Protein AF-A0A9E5FD48-F1 (afdb_monomer)

Foldseek 3Di:
DDFDPDLQSLCCVQVVDGQDPPPPPVSSVVSCVVRVQSVQVVDPVADNDPVRNLVVVLVVLQVCAWDQDPVRFIAGNDDPRHRHTLVVCCVVPVVVLVVLLPDPSNGPVRNVVSVVSSVVVVVVVPD

Structure (mmCIF, N/CA/C/O backbone):
data_AF-A0A9E5FD48-F1
#
_entry.id   AF-A0A9E5FD48-F1
#
loop_
_atom_site.group_PDB
_atom_site.id
_atom_site.type_symbol
_atom_site.label_atom_id
_atom_site.label_alt_id
_atom_site.label_comp_id
_atom_site.label_asym_id
_atom_site.label_entity_id
_atom_site.label_seq_id
_atom_site.pdbx_PDB_ins_code
_atom_site.Cartn_x
_atom_site.Cartn_y
_atom_site.Cartn_z
_atom_site.occupancy
_atom_site.B_iso_or_equiv
_atom_site.auth_seq_id
_atom_site.auth_comp_id
_atom_site.auth_asym_id
_atom_site.auth_atom_id
_atom_site.pdbx_PDB_model_num
ATOM 1 N N . HIS A 1 1 ? -24.743 -15.514 12.477 1.00 51.56 1 HIS A N 1
ATOM 2 C CA . HIS A 1 1 ? -25.182 -14.183 12.010 1.00 51.56 1 HIS A CA 1
ATOM 3 C C . HIS A 1 1 ? -23.953 -13.377 11.624 1.00 51.56 1 HIS A C 1
ATOM 5 O O . HIS A 1 1 ? -23.050 -13.277 12.440 1.00 51.56 1 HIS A O 1
ATOM 11 N N . ILE A 1 2 ? -23.886 -12.857 10.396 1.00 61.00 2 ILE A N 1
ATOM 12 C CA . ILE A 1 2 ? -22.838 -11.906 9.995 1.00 61.00 2 ILE A CA 1
ATOM 13 C C . ILE A 1 2 ? -23.344 -10.519 10.394 1.00 61.00 2 ILE A C 1
ATOM 15 O O . ILE A 1 2 ? -24.418 -10.117 9.946 1.00 61.00 2 ILE A O 1
ATOM 19 N N . ALA A 1 3 ? -22.623 -9.825 11.272 1.00 72.38 3 ALA A N 1
ATOM 20 C CA . ALA A 1 3 ? -22.953 -8.450 11.632 1.00 72.38 3 ALA A CA 1
ATOM 21 C C . ALA A 1 3 ? -22.798 -7.525 10.402 1.00 72.38 3 ALA A C 1
ATOM 23 O O . ALA A 1 3 ? -21.943 -7.780 9.546 1.00 72.38 3 ALA A O 1
ATOM 24 N N . PRO A 1 4 ? -23.621 -6.471 10.265 1.00 82.50 4 PRO A N 1
ATOM 25 C CA . PRO A 1 4 ? -23.534 -5.561 9.128 1.00 82.50 4 PRO A CA 1
ATOM 26 C C . PRO A 1 4 ? -22.183 -4.829 9.097 1.00 82.50 4 PRO A C 1
ATOM 28 O O . PRO A 1 4 ? -21.633 -4.466 10.131 1.00 82.50 4 PRO A O 1
ATOM 31 N N . ARG A 1 5 ? -21.642 -4.593 7.894 1.00 85.12 5 ARG A N 1
ATOM 32 C CA . ARG A 1 5 ? -20.349 -3.911 7.688 1.00 85.12 5 ARG A CA 1
ATOM 33 C C . ARG A 1 5 ? -20.501 -2.389 7.770 1.00 85.12 5 ARG A C 1
ATOM 35 O O . ARG A 1 5 ? -20.336 -1.696 6.770 1.00 85.12 5 ARG A O 1
ATOM 42 N N . ASN A 1 6 ? -20.867 -1.882 8.944 1.00 89.62 6 ASN A N 1
ATOM 43 C CA . ASN A 1 6 ? -20.999 -0.451 9.213 1.00 89.62 6 ASN A CA 1
ATOM 44 C C . ASN A 1 6 ? -20.357 -0.061 10.554 1.00 89.62 6 ASN A C 1
ATOM 46 O O . ASN A 1 6 ? -20.067 -0.913 11.396 1.00 89.62 6 ASN A O 1
ATOM 50 N N . LEU A 1 7 ? -20.127 1.243 10.733 1.00 86.75 7 LEU A N 1
ATOM 51 C CA . LEU A 1 7 ? -19.434 1.785 11.902 1.00 86.75 7 LEU A CA 1
ATOM 52 C C . LEU A 1 7 ? -20.197 1.516 13.207 1.00 86.75 7 LEU A C 1
ATOM 54 O O . LEU A 1 7 ? -19.584 1.185 14.215 1.00 86.75 7 LEU A O 1
ATOM 58 N N . THR A 1 8 ? -21.530 1.574 13.181 1.00 88.50 8 THR A N 1
ATOM 59 C CA . THR A 1 8 ? -22.380 1.295 14.347 1.00 88.50 8 THR A CA 1
ATOM 60 C C . THR A 1 8 ? -22.203 -0.133 14.866 1.00 88.50 8 THR A C 1
ATOM 62 O O . THR A 1 8 ? -22.060 -0.333 16.071 1.00 88.50 8 THR A O 1
ATOM 65 N N . ALA A 1 9 ? -22.182 -1.129 13.977 1.00 89.56 9 ALA A N 1
ATOM 66 C CA . ALA A 1 9 ? -21.980 -2.525 14.353 1.00 89.56 9 ALA A CA 1
ATOM 67 C C . ALA A 1 9 ? -20.562 -2.779 14.871 1.00 89.56 9 ALA A C 1
ATOM 69 O O . ALA A 1 9 ? -20.398 -3.493 15.858 1.00 89.56 9 ALA A O 1
ATOM 70 N N . ALA A 1 10 ? -19.555 -2.152 14.257 1.00 89.94 10 ALA A N 1
ATOM 71 C CA . ALA A 1 10 ? -18.179 -2.230 14.734 1.00 89.94 10 ALA A CA 1
ATOM 72 C C . ALA A 1 10 ? -18.023 -1.577 16.120 1.00 89.94 10 ALA A C 1
ATOM 74 O O . ALA A 1 10 ? -17.443 -2.181 17.017 1.00 89.94 10 ALA A O 1
ATOM 75 N N . SER A 1 11 ? -18.608 -0.396 16.340 1.00 89.12 11 SER A N 1
ATOM 76 C CA . SER A 1 11 ? -18.627 0.260 17.654 1.00 89.12 11 SER A CA 1
ATOM 77 C C . SER A 1 11 ? -19.244 -0.646 18.718 1.00 89.12 11 SER A C 1
ATOM 79 O O . SER A 1 11 ? -18.666 -0.833 19.786 1.00 89.12 11 SER A O 1
ATOM 81 N N . LEU A 1 12 ? -20.383 -1.275 18.416 1.00 90.75 12 LEU A N 1
ATOM 82 C CA . LEU A 1 12 ? -21.029 -2.180 19.361 1.00 90.75 12 LEU A CA 1
ATOM 83 C C . LEU A 1 12 ? -20.160 -3.409 19.664 1.00 90.75 12 LEU A C 1
ATOM 85 O O . LEU A 1 12 ? -20.065 -3.817 20.816 1.00 90.75 12 LEU A O 1
ATOM 89 N N . GLN A 1 13 ? -19.514 -3.978 18.644 1.00 91.12 13 GLN A N 1
ATOM 90 C CA . GLN A 1 13 ? -18.678 -5.168 18.783 1.00 91.12 13 GLN A CA 1
ATOM 91 C C . GLN A 1 13 ? -17.395 -4.906 19.582 1.00 91.12 13 GLN A C 1
ATOM 93 O O . GLN A 1 13 ? -17.055 -5.701 20.454 1.00 91.12 13 GLN A O 1
ATOM 98 N N . TYR A 1 14 ? -16.674 -3.829 19.271 1.00 89.94 14 TYR A N 1
ATOM 99 C CA . TYR A 1 14 ? -15.327 -3.589 19.801 1.00 89.94 14 TYR A CA 1
ATOM 100 C C . TYR A 1 14 ? -15.303 -2.614 20.983 1.00 89.94 14 TYR A C 1
ATOM 102 O O . TYR A 1 14 ? -14.433 -2.727 21.840 1.00 89.94 14 TYR A O 1
ATOM 110 N N . LEU A 1 15 ? -16.248 -1.670 21.054 1.00 91.12 15 LEU A N 1
ATOM 111 C CA . LEU A 1 15 ? -16.328 -0.674 22.133 1.00 91.12 15 LEU A CA 1
ATOM 112 C C . LEU A 1 15 ? -17.461 -0.961 23.127 1.00 91.12 15 LEU A C 1
ATOM 114 O O . LEU A 1 15 ? -17.553 -0.290 24.153 1.00 91.12 15 LEU A O 1
ATOM 118 N N . GLY A 1 16 ? -18.352 -1.912 22.823 1.00 90.06 16 GLY A N 1
ATOM 119 C CA . GLY A 1 16 ? -19.498 -2.250 23.671 1.00 90.06 16 GLY A CA 1
ATOM 120 C C . GLY A 1 16 ? -20.579 -1.165 23.738 1.00 90.06 16 GLY A C 1
ATOM 121 O O . GLY A 1 16 ? -21.493 -1.270 24.553 1.00 90.06 16 GLY A O 1
ATOM 122 N N . LYS A 1 17 ? -20.495 -0.127 22.896 1.00 86.88 17 LYS A N 1
ATOM 123 C CA . LYS A 1 17 ? -21.440 1.000 22.849 1.00 86.88 17 LYS A CA 1
ATOM 124 C C . LYS A 1 17 ? -21.919 1.256 21.415 1.00 86.88 17 LYS A C 1
ATOM 126 O O . LYS A 1 17 ? -21.116 1.137 20.485 1.00 86.88 17 LYS A O 1
ATOM 131 N N . PRO A 1 18 ? -23.199 1.600 21.195 1.00 85.06 18 PRO A N 1
ATOM 132 C CA . PRO A 1 18 ? -23.665 2.034 19.884 1.00 85.06 18 PRO A CA 1
ATOM 133 C C . PRO A 1 18 ? -23.067 3.400 19.516 1.00 85.06 18 PRO A C 1
ATOM 135 O O . PRO A 1 18 ? -22.687 4.186 20.382 1.00 85.06 18 PRO A O 1
ATOM 138 N N . LEU A 1 19 ? -23.009 3.682 18.216 1.00 85.38 19 LEU A N 1
ATOM 139 C CA . LEU A 1 19 ? -22.643 4.999 17.704 1.00 85.38 19 LEU A CA 1
ATOM 140 C C . LEU A 1 19 ? -23.820 5.970 17.867 1.00 85.38 19 LEU A C 1
ATOM 142 O O . LEU A 1 19 ? -24.850 5.809 17.211 1.00 85.38 19 LEU A O 1
ATOM 146 N N . GLU A 1 20 ? -23.658 6.973 18.725 1.00 81.25 20 GLU A N 1
ATOM 147 C CA . GLU A 1 20 ? -24.609 8.077 18.883 1.00 81.25 20 GLU A CA 1
ATOM 148 C C . GLU A 1 20 ? -24.362 9.158 17.819 1.00 81.25 20 GLU A C 1
ATOM 150 O O . GLU A 1 20 ? -23.215 9.443 17.484 1.00 81.25 20 GLU A O 1
ATOM 155 N N . ASN A 1 21 ? -25.431 9.776 17.299 1.00 78.88 21 ASN A N 1
ATOM 156 C CA . ASN A 1 21 ? -25.371 10.779 16.222 1.00 78.88 21 ASN A CA 1
ATOM 157 C C . ASN A 1 21 ? -24.659 10.285 14.949 1.00 78.88 21 ASN A C 1
ATOM 159 O O . ASN A 1 21 ? -23.898 11.023 14.328 1.00 78.88 21 ASN A O 1
ATOM 163 N N . ALA A 1 22 ? -24.913 9.033 14.554 1.00 74.75 22 ALA A N 1
ATOM 164 C CA . ALA A 1 22 ? -24.415 8.495 13.291 1.00 74.75 22 ALA A CA 1
ATOM 165 C C . ALA A 1 22 ? -24.743 9.444 12.122 1.00 74.75 22 ALA A C 1
ATOM 167 O O . ALA A 1 22 ? -25.859 9.964 12.053 1.00 74.75 22 ALA A O 1
ATOM 168 N N . HIS A 1 23 ? -23.782 9.625 11.208 1.00 75.94 23 HIS A N 1
ATOM 169 C CA . HIS A 1 23 ? -23.796 10.610 10.112 1.00 75.94 23 HIS A CA 1
ATOM 170 C C . HIS A 1 23 ? -23.430 12.054 10.499 1.00 75.94 23 HIS A C 1
ATOM 172 O O . HIS A 1 23 ? -23.419 12.925 9.626 1.00 75.94 23 HIS A O 1
ATOM 178 N N . ASP A 1 24 ? -23.067 12.318 11.758 1.00 89.81 24 ASP A N 1
ATOM 179 C CA . ASP A 1 24 ? -22.294 13.505 12.124 1.00 89.81 24 ASP A CA 1
ATOM 180 C C . ASP A 1 24 ? -20.792 13.230 11.942 1.00 89.81 24 ASP A C 1
ATOM 182 O O . ASP A 1 24 ? -20.229 12.308 12.534 1.00 89.81 24 ASP A O 1
ATOM 186 N N . ALA A 1 25 ? -20.119 14.052 11.133 1.00 88.50 25 ALA A N 1
ATOM 187 C CA . ALA A 1 25 ? -18.720 13.824 10.770 1.00 88.50 25 ALA A CA 1
ATOM 188 C C . ALA A 1 25 ? -17.775 13.800 11.986 1.00 88.50 25 ALA A C 1
ATOM 190 O O . ALA A 1 25 ? -16.773 13.076 11.981 1.00 88.50 25 ALA A O 1
ATOM 191 N N . LEU A 1 26 ? -18.075 14.577 13.033 1.00 89.75 26 LEU A N 1
ATOM 192 C CA . LEU A 1 26 ? -17.261 14.623 14.244 1.00 89.75 26 LEU A CA 1
ATOM 193 C C . LEU A 1 26 ? -17.513 13.395 15.128 1.00 89.75 26 LEU A C 1
ATOM 195 O O . LEU A 1 26 ? -16.551 12.824 15.649 1.00 89.75 26 LEU A O 1
ATOM 199 N N . ALA A 1 27 ? -18.772 12.980 15.283 1.00 87.69 27 ALA A N 1
ATOM 200 C CA . ALA A 1 27 ? -19.141 11.757 15.993 1.00 87.69 27 ALA A CA 1
ATOM 201 C C . ALA A 1 27 ? -18.510 10.518 15.340 1.00 87.69 27 ALA A C 1
ATOM 203 O O . ALA A 1 27 ? -17.859 9.727 16.028 1.00 87.69 27 ALA A O 1
ATOM 204 N N . ASP A 1 28 ? -18.602 10.408 14.013 1.00 88.56 28 ASP A N 1
ATOM 205 C CA . ASP A 1 28 ? -18.002 9.319 13.241 1.00 88.56 28 ASP A CA 1
ATOM 206 C C . ASP A 1 28 ? -16.474 9.306 13.404 1.00 88.56 28 ASP A C 1
ATOM 208 O O . ASP A 1 28 ? -15.882 8.265 13.697 1.00 88.56 28 ASP A O 1
ATOM 212 N N . SER A 1 29 ? -15.823 10.471 13.301 1.00 91.44 29 SER A N 1
ATOM 213 C CA . SER A 1 29 ? -14.365 10.585 13.458 1.00 91.44 29 SER A CA 1
ATOM 214 C C . SER A 1 29 ? -13.895 10.164 14.851 1.00 91.44 29 SER A C 1
ATOM 216 O O . SER A 1 29 ? -12.919 9.425 14.982 1.00 91.44 29 SER A O 1
ATOM 218 N N . ARG A 1 30 ? -14.601 10.594 15.905 1.00 90.62 30 ARG A N 1
ATOM 219 C CA . ARG A 1 30 ? -14.297 10.203 17.291 1.00 90.62 30 ARG A CA 1
ATOM 220 C C . ARG A 1 30 ? -14.497 8.709 17.507 1.00 90.62 30 ARG A C 1
ATOM 222 O O . ARG A 1 30 ? -13.636 8.065 18.096 1.00 90.62 30 ARG A O 1
ATOM 229 N N . CYS A 1 31 ? -15.587 8.154 16.981 1.00 90.56 31 CYS A N 1
ATOM 230 C CA . CYS A 1 31 ? -15.830 6.720 17.039 1.00 90.56 31 CYS A CA 1
ATOM 231 C C . CYS A 1 31 ? -14.704 5.935 16.365 1.00 90.56 31 CYS A C 1
ATOM 233 O O . CYS A 1 31 ? -14.256 4.939 16.920 1.00 90.56 31 CYS A O 1
ATOM 235 N N . VAL A 1 32 ? -14.220 6.377 15.201 1.00 91.00 32 VAL A N 1
ATOM 236 C CA . VAL A 1 32 ? -13.102 5.722 14.506 1.00 91.00 32 VAL A CA 1
ATOM 237 C C . VAL A 1 32 ? -11.806 5.801 15.318 1.00 91.00 32 VAL A C 1
ATOM 239 O O . VAL A 1 32 ? -11.077 4.810 15.367 1.00 91.00 32 VAL A O 1
ATOM 242 N N . MET A 1 33 ? -11.527 6.929 15.985 1.00 90.25 33 MET A N 1
ATOM 243 C CA . MET A 1 33 ? -10.337 7.061 16.837 1.00 90.25 33 MET A CA 1
ATOM 244 C C . MET A 1 33 ? -10.342 6.093 18.024 1.00 90.25 33 MET A C 1
ATOM 246 O O . MET A 1 33 ? -9.292 5.540 18.341 1.00 90.25 33 MET A O 1
ATOM 250 N N . ASP A 1 34 ? -11.500 5.863 18.647 1.00 90.69 34 ASP A N 1
ATOM 251 C CA . ASP A 1 34 ? -11.643 4.882 19.732 1.00 90.69 34 ASP A CA 1
ATOM 252 C C . ASP A 1 34 ? -11.616 3.440 19.193 1.00 90.69 34 ASP A C 1
ATOM 254 O O . ASP A 1 34 ? -11.025 2.539 19.791 1.00 90.69 34 ASP A O 1
ATOM 258 N N . LEU A 1 35 ? -12.270 3.215 18.050 1.00 91.69 35 LEU A N 1
ATOM 259 C CA . LEU A 1 35 ? -12.487 1.897 17.458 1.00 91.69 35 LEU A CA 1
ATOM 260 C C . LEU A 1 35 ? -11.200 1.278 16.913 1.00 91.69 35 LEU A C 1
ATOM 262 O O . LEU A 1 35 ? -10.967 0.087 17.112 1.00 91.69 35 LEU A O 1
ATOM 266 N N . LEU A 1 36 ? -10.373 2.060 16.215 1.00 89.19 36 LEU A N 1
ATOM 267 C CA . LEU A 1 36 ? -9.191 1.541 15.530 1.00 89.19 36 LEU A CA 1
ATOM 268 C C . LEU A 1 36 ? -8.212 0.836 16.499 1.00 89.19 36 LEU A C 1
ATOM 270 O O . LEU A 1 36 ? -7.860 -0.312 16.221 1.00 89.19 36 LEU A O 1
ATOM 274 N N . PRO A 1 37 ? -7.820 1.421 17.651 1.00 88.12 37 PRO A N 1
ATOM 275 C CA . PRO A 1 37 ? -7.005 0.727 18.649 1.00 88.12 37 PRO A CA 1
ATOM 276 C C . PRO A 1 37 ? -7.662 -0.544 19.195 1.00 88.12 37 PRO A C 1
ATOM 278 O O . PRO A 1 37 ? -6.981 -1.557 19.334 1.00 88.12 37 PR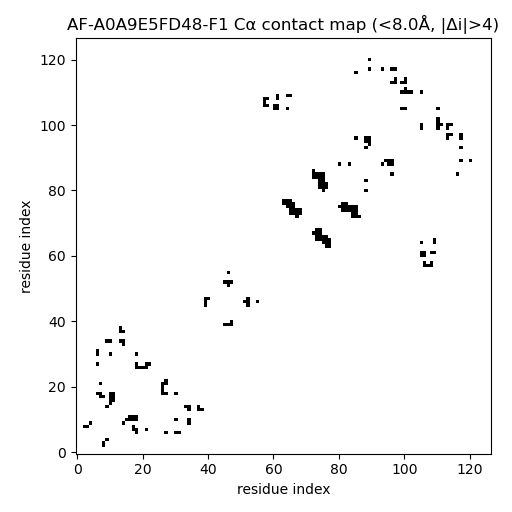O A O 1
ATOM 281 N N . ALA A 1 38 ? -8.971 -0.514 19.468 1.00 90.00 38 ALA A N 1
ATOM 282 C CA . ALA A 1 38 ? -9.699 -1.676 19.977 1.00 90.00 38 ALA A CA 1
ATOM 283 C C . ALA A 1 38 ? -9.688 -2.836 18.966 1.00 90.00 38 ALA A C 1
ATOM 285 O O . ALA A 1 38 ? -9.422 -3.976 19.340 1.00 90.00 38 ALA A O 1
ATOM 286 N N . MET A 1 39 ? -9.888 -2.542 17.677 1.00 88.88 39 MET A N 1
ATOM 287 C CA . MET A 1 39 ? -9.779 -3.535 16.602 1.00 88.88 39 MET A CA 1
ATOM 288 C C . MET A 1 39 ? -8.367 -4.122 16.511 1.00 88.88 39 MET A C 1
ATOM 290 O O . MET A 1 39 ? -8.204 -5.337 16.431 1.00 88.88 39 MET A O 1
ATOM 294 N N . ILE A 1 40 ? -7.335 -3.274 16.552 1.00 88.38 40 ILE A N 1
ATOM 295 C CA . ILE A 1 40 ? -5.938 -3.719 16.474 1.00 88.38 40 ILE A CA 1
ATOM 296 C C . ILE A 1 40 ? -5.598 -4.642 17.656 1.00 88.38 40 ILE A C 1
ATOM 298 O O . ILE A 1 40 ? -5.015 -5.701 17.444 1.00 88.38 40 ILE A O 1
ATOM 302 N N . GLN A 1 41 ? -6.021 -4.297 18.875 1.00 86.94 41 GLN A N 1
ATOM 303 C CA . GLN A 1 41 ? -5.761 -5.092 20.084 1.00 86.94 41 GLN A CA 1
ATOM 304 C C . GLN A 1 41 ? -6.434 -6.468 20.073 1.00 86.94 41 GLN A C 1
ATOM 306 O O . GLN A 1 41 ? -5.918 -7.407 20.673 1.00 86.94 41 GLN A O 1
ATOM 311 N N . THR A 1 42 ? -7.583 -6.608 19.409 1.00 86.19 42 THR A N 1
ATOM 312 C CA . THR A 1 42 ? -8.253 -7.912 19.281 1.00 86.19 42 THR A CA 1
ATOM 313 C C . THR A 1 42 ? -7.603 -8.828 18.246 1.00 86.19 42 THR A C 1
ATOM 315 O O . THR A 1 42 ? -7.773 -10.044 18.305 1.00 86.19 42 THR A O 1
ATOM 318 N N . GLU A 1 43 ? -6.847 -8.260 17.308 1.00 84.25 43 GLU A N 1
ATOM 319 C CA . GLU A 1 43 ? -6.264 -8.974 16.178 1.00 84.25 43 GLU A CA 1
ATOM 320 C C . GLU A 1 43 ? -4.762 -9.187 16.403 1.00 84.25 43 GLU A C 1
ATOM 322 O O . GLU A 1 43 ? -3.921 -8.437 15.909 1.00 84.25 43 GLU A O 1
ATOM 327 N N . ASN A 1 44 ? -4.406 -10.259 17.118 1.00 81.69 44 ASN A N 1
ATOM 328 C CA . ASN A 1 44 ? -3.008 -10.587 17.447 1.00 81.69 44 ASN A CA 1
ATOM 329 C C . ASN A 1 44 ? -2.086 -10.744 16.221 1.00 81.69 44 ASN A C 1
ATOM 331 O O . ASN A 1 44 ? -0.867 -10.664 16.354 1.00 81.69 44 ASN A O 1
ATOM 335 N N . ALA A 1 45 ? -2.649 -10.999 15.037 1.00 86.00 45 ALA A N 1
ATOM 336 C CA . ALA A 1 45 ? -1.898 -11.119 13.789 1.00 86.00 45 ALA A CA 1
ATOM 337 C C . ALA A 1 45 ? -1.526 -9.760 13.165 1.00 86.00 45 ALA A C 1
ATOM 339 O O . ALA A 1 45 ? -0.707 -9.721 12.246 1.00 86.00 45 ALA A O 1
ATOM 340 N N . LEU A 1 46 ? -2.124 -8.655 13.626 1.00 88.50 46 LEU A N 1
ATOM 341 C CA . LEU A 1 46 ? -1.838 -7.319 13.113 1.00 88.50 46 LEU A CA 1
ATOM 342 C C . LEU A 1 46 ? -0.718 -6.637 13.912 1.00 88.50 46 LEU A C 1
ATOM 344 O O . LEU A 1 46 ? -0.651 -6.772 15.139 1.00 88.50 46 LEU A O 1
ATOM 348 N N . PRO A 1 47 ? 0.137 -5.840 13.246 1.00 91.00 47 PRO A N 1
ATOM 349 C CA . PRO A 1 47 ? 1.075 -4.970 13.936 1.00 91.00 47 PRO A CA 1
ATOM 350 C C . PRO A 1 47 ? 0.353 -4.038 14.914 1.00 91.00 47 PRO A C 1
ATOM 352 O O . PRO A 1 47 ? -0.601 -3.354 14.553 1.00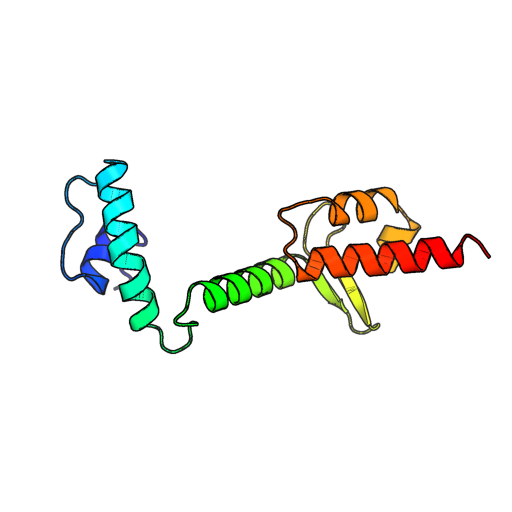 91.00 47 PRO A O 1
ATOM 355 N N . GLN A 1 48 ? 0.851 -3.969 16.147 1.00 87.62 48 GLN A N 1
ATOM 356 C CA . GLN A 1 48 ? 0.260 -3.159 17.222 1.00 87.62 48 GLN A CA 1
ATOM 357 C C . GLN A 1 48 ? 0.766 -1.705 17.231 1.00 87.62 48 GLN A C 1
ATOM 359 O O . GLN A 1 48 ? 0.525 -0.955 18.174 1.00 87.62 48 GLN A O 1
ATOM 364 N N . THR A 1 49 ? 1.509 -1.295 16.200 1.00 89.00 49 THR A N 1
ATOM 365 C CA . THR A 1 49 ? 2.073 0.053 16.075 1.00 89.00 49 THR A CA 1
ATOM 366 C C . THR A 1 49 ? 1.634 0.694 14.766 1.00 89.00 49 THR A C 1
ATOM 368 O O . THR A 1 49 ? 1.509 0.024 13.741 1.00 89.00 49 THR A O 1
ATOM 371 N N . MET A 1 50 ? 1.463 2.019 14.770 1.00 86.19 50 MET A N 1
ATOM 372 C CA . MET A 1 50 ? 1.137 2.770 13.550 1.00 86.19 50 MET A CA 1
ATOM 373 C C . MET A 1 50 ? 2.191 2.595 12.454 1.00 86.19 50 MET A C 1
ATOM 375 O O . MET A 1 50 ? 1.842 2.512 11.281 1.00 86.19 50 MET A O 1
ATOM 379 N N . ALA A 1 51 ? 3.469 2.504 12.834 1.00 89.50 51 ALA A N 1
ATOM 380 C CA . ALA A 1 51 ? 4.553 2.243 11.894 1.00 89.50 51 ALA A CA 1
ATOM 381 C C . ALA A 1 51 ? 4.402 0.864 11.232 1.00 89.50 51 ALA A C 1
ATOM 383 O O . ALA A 1 51 ? 4.407 0.777 10.008 1.00 89.50 51 ALA A O 1
ATOM 384 N N . GLY A 1 52 ? 4.169 -0.191 12.021 1.00 91.06 52 GLY A N 1
ATOM 385 C CA . GLY A 1 52 ? 3.982 -1.538 11.483 1.00 91.06 52 GLY A CA 1
ATOM 386 C C . GLY A 1 52 ? 2.719 -1.667 10.627 1.00 91.06 52 GLY A C 1
ATOM 387 O O . GLY A 1 52 ? 2.734 -2.335 9.597 1.00 91.06 52 GLY A O 1
ATOM 388 N N . LEU A 1 53 ? 1.631 -0.981 10.993 1.00 90.06 53 LEU A N 1
ATOM 389 C CA . LEU A 1 53 ? 0.417 -0.935 10.171 1.00 90.06 53 LEU A CA 1
ATOM 390 C C . LEU A 1 53 ? 0.647 -0.208 8.845 1.00 90.06 53 LEU A C 1
ATOM 392 O O . LEU A 1 53 ? 0.137 -0.648 7.813 1.00 90.06 53 LEU A O 1
ATOM 396 N N . ALA A 1 54 ? 1.421 0.879 8.852 1.00 88.62 54 ALA A N 1
ATOM 397 C CA . ALA A 1 54 ? 1.795 1.585 7.633 1.00 88.62 54 ALA A CA 1
ATOM 398 C C . ALA A 1 54 ? 2.652 0.702 6.712 1.00 88.62 54 ALA A C 1
ATOM 400 O O . ALA A 1 54 ? 2.405 0.667 5.509 1.00 88.62 54 ALA A O 1
ATOM 401 N N . GLU A 1 55 ? 3.605 -0.052 7.266 1.00 90.25 55 GLU A N 1
ATOM 402 C CA . GLU A 1 55 ? 4.425 -1.013 6.516 1.00 90.25 55 GLU A CA 1
ATOM 403 C C . GLU A 1 55 ? 3.589 -2.151 5.923 1.00 90.25 55 GLU A C 1
ATOM 405 O O . GLU A 1 55 ? 3.687 -2.425 4.727 1.00 90.25 55 GLU A O 1
ATOM 410 N N . LEU A 1 56 ? 2.707 -2.765 6.719 1.00 90.38 56 LEU A N 1
ATOM 411 C CA . LEU A 1 56 ? 1.795 -3.807 6.241 1.00 90.38 56 LEU A CA 1
ATOM 412 C C . LEU A 1 56 ? 0.876 -3.280 5.132 1.00 90.38 56 LEU A C 1
ATOM 414 O O . LEU A 1 56 ? 0.644 -3.953 4.127 1.00 90.38 56 LEU A O 1
ATOM 418 N N . THR A 1 57 ? 0.368 -2.058 5.290 1.00 88.38 57 THR A N 1
ATOM 419 C CA . THR A 1 57 ? -0.466 -1.415 4.272 1.00 88.38 57 THR A CA 1
ATOM 420 C C . THR A 1 57 ? 0.325 -1.183 2.983 1.00 88.38 57 THR A C 1
ATOM 422 O O . THR A 1 57 ? -0.172 -1.514 1.906 1.00 88.38 57 THR A O 1
ATOM 425 N N . ASP A 1 58 ? 1.562 -0.680 3.069 1.00 87.75 58 ASP A N 1
ATOM 426 C CA . ASP A 1 58 ? 2.445 -0.498 1.907 1.00 87.75 58 ASP A CA 1
ATOM 427 C C . ASP A 1 58 ? 2.730 -1.829 1.200 1.00 87.75 58 ASP A C 1
ATOM 429 O O . ASP A 1 58 ? 2.663 -1.901 -0.030 1.00 87.75 58 ASP A O 1
ATOM 433 N N . GLN A 1 59 ? 2.966 -2.901 1.964 1.00 88.12 59 GLN A N 1
ATOM 434 C CA . GLN A 1 59 ? 3.158 -4.247 1.431 1.00 88.12 59 GLN A CA 1
ATOM 435 C C . GLN A 1 59 ? 1.918 -4.734 0.671 1.00 88.12 59 GLN A C 1
ATOM 437 O O . GLN A 1 59 ? 2.026 -5.101 -0.500 1.00 88.12 59 GLN A O 1
ATOM 442 N N . ILE A 1 60 ? 0.735 -4.690 1.290 1.00 88.56 60 ILE A N 1
ATOM 443 C CA . ILE A 1 60 ? -0.518 -5.147 0.667 1.00 88.56 60 ILE A CA 1
ATOM 444 C C . ILE A 1 60 ? -0.818 -4.344 -0.604 1.00 88.56 60 ILE A C 1
ATOM 446 O O . ILE A 1 60 ? -1.216 -4.906 -1.628 1.00 88.56 60 ILE A O 1
ATOM 450 N N . LEU A 1 61 ? -0.640 -3.020 -0.565 1.00 87.00 61 LEU A N 1
ATOM 451 C CA . LEU A 1 61 ? -0.843 -2.164 -1.735 1.00 87.00 61 LEU A CA 1
ATOM 452 C C . LEU A 1 61 ? 0.168 -2.473 -2.843 1.00 87.00 61 LEU A C 1
ATOM 454 O O . LEU A 1 61 ? -0.206 -2.491 -4.017 1.00 87.00 61 LEU A O 1
ATOM 458 N N . SER A 1 62 ? 1.416 -2.765 -2.477 1.00 87.88 62 SER A N 1
ATOM 459 C CA . SER A 1 62 ? 2.469 -3.155 -3.413 1.00 87.88 62 SER A CA 1
ATOM 460 C C . SER A 1 62 ? 2.144 -4.473 -4.119 1.00 87.88 62 SER A C 1
ATOM 462 O O . SER A 1 62 ? 2.179 -4.536 -5.347 1.00 87.88 62 SER A O 1
ATOM 464 N N . GLU A 1 63 ? 1.744 -5.503 -3.372 1.00 88.50 63 GLU A N 1
ATOM 465 C CA . GLU A 1 63 ? 1.387 -6.834 -3.898 1.00 88.50 63 GLU A CA 1
ATOM 466 C C . GLU A 1 63 ? 0.146 -6.814 -4.805 1.00 88.50 63 GLU A C 1
ATOM 468 O O . GLU A 1 63 ? -0.015 -7.653 -5.699 1.00 88.50 63 GLU A O 1
ATOM 473 N N . ARG A 1 64 ? -0.744 -5.835 -4.606 1.00 90.50 64 ARG A N 1
ATOM 474 C CA . ARG A 1 64 ? -1.886 -5.581 -5.498 1.00 90.50 64 ARG A CA 1
ATOM 475 C C . ARG A 1 64 ? -1.483 -4.925 -6.814 1.00 90.50 64 ARG A C 1
ATOM 477 O O . ARG A 1 64 ? -2.260 -4.976 -7.762 1.00 90.50 64 ARG A O 1
ATOM 484 N N . LYS A 1 65 ? -0.309 -4.298 -6.877 1.00 92.31 65 LYS A N 1
ATOM 485 C CA . LYS A 1 65 ? 0.172 -3.559 -8.051 1.00 92.31 65 LYS A CA 1
ATOM 486 C C . LYS A 1 65 ? 1.196 -4.336 -8.852 1.00 92.31 65 LYS A C 1
ATOM 488 O O . LYS A 1 65 ? 1.219 -4.231 -10.075 1.00 92.31 65 LYS A O 1
ATOM 493 N N . VAL 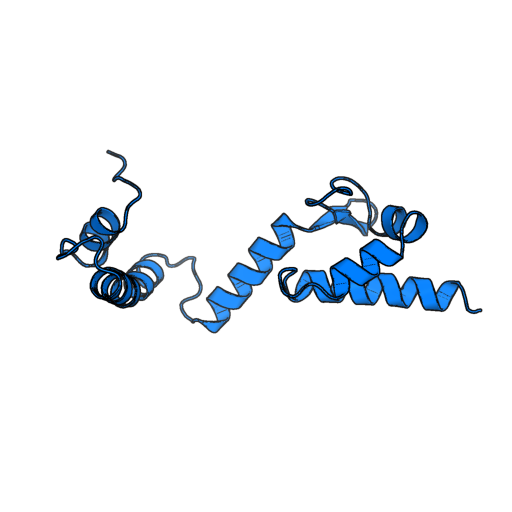A 1 66 ? 2.040 -5.102 -8.182 1.00 93.25 66 VAL A N 1
ATOM 494 C CA . VAL A 1 66 ? 3.155 -5.789 -8.817 1.00 93.25 66 VAL A CA 1
ATOM 495 C C . VAL A 1 66 ? 3.274 -7.195 -8.246 1.00 93.25 66 VAL A C 1
ATOM 497 O O . VAL A 1 66 ? 3.105 -7.401 -7.047 1.00 93.25 66 VAL A O 1
ATOM 500 N N . SER A 1 67 ? 3.572 -8.161 -9.108 1.00 94.00 67 SER A N 1
ATOM 501 C CA . SER A 1 67 ? 3.960 -9.520 -8.718 1.00 94.00 67 SER A CA 1
ATOM 502 C C . SER A 1 67 ? 5.283 -9.892 -9.361 1.00 94.00 67 SER A C 1
ATOM 504 O O . SER A 1 67 ? 5.541 -9.509 -10.496 1.00 94.00 67 SER A O 1
ATOM 506 N N . GLU A 1 68 ? 6.101 -10.660 -8.658 1.00 92.69 68 GLU A N 1
ATOM 507 C CA . GLU A 1 68 ? 7.281 -11.289 -9.246 1.00 92.69 68 GLU A CA 1
ATOM 508 C C . GLU A 1 68 ? 6.850 -12.476 -10.119 1.00 92.69 68 GLU A C 1
ATOM 510 O O . GLU A 1 68 ? 5.986 -13.266 -9.729 1.00 92.69 68 GLU A O 1
ATOM 515 N N . GLY A 1 69 ? 7.400 -12.551 -11.327 1.00 90.31 69 GLY A N 1
ATOM 516 C CA . GLY A 1 69 ? 7.193 -13.640 -12.267 1.00 90.31 69 GLY A CA 1
ATOM 517 C C . GLY A 1 69 ? 8.267 -14.726 -12.148 1.00 90.31 69 GLY A C 1
ATOM 518 O O . GLY A 1 69 ? 9.321 -14.514 -11.548 1.00 90.31 69 GLY A O 1
ATOM 519 N N . PRO A 1 70 ? 8.035 -15.904 -12.752 1.00 87.81 70 PRO A N 1
ATOM 520 C CA . PRO A 1 70 ? 8.978 -17.027 -12.706 1.00 87.81 70 PRO A CA 1
ATOM 521 C C . PRO A 1 70 ? 10.294 -16.765 -13.460 1.00 87.81 70 PRO A C 1
ATOM 523 O O . PRO A 1 70 ? 11.268 -17.489 -13.281 1.00 87.81 70 PRO A O 1
ATOM 526 N N . ASP A 1 71 ? 10.330 -15.742 -14.310 1.00 88.19 71 ASP A N 1
ATOM 527 C CA . ASP A 1 71 ? 11.494 -15.266 -15.065 1.00 88.19 71 ASP A CA 1
ATOM 528 C C . ASP A 1 71 ? 12.359 -14.259 -14.279 1.00 88.19 71 ASP A C 1
ATOM 530 O O . ASP A 1 71 ? 13.308 -13.687 -14.830 1.00 88.19 71 ASP A O 1
ATOM 534 N N . GLY A 1 72 ? 12.013 -14.014 -13.009 1.00 87.88 72 GLY A N 1
ATOM 535 C CA . GLY A 1 72 ? 12.646 -13.016 -12.151 1.00 87.88 72 GLY A CA 1
ATOM 536 C C . GLY A 1 72 ? 12.361 -11.570 -12.569 1.00 87.88 72 GLY A C 1
ATOM 537 O O . GLY A 1 72 ? 13.059 -10.662 -12.116 1.00 87.88 72 GLY A O 1
ATOM 538 N N . ASP A 1 73 ? 11.394 -11.334 -13.467 1.00 91.38 73 ASP A N 1
ATOM 539 C CA . ASP A 1 73 ? 10.900 -9.995 -13.787 1.00 91.38 73 ASP A CA 1
ATOM 540 C C . ASP A 1 73 ? 9.648 -9.663 -12.968 1.00 91.38 73 ASP A C 1
ATOM 542 O O . ASP A 1 73 ? 8.975 -10.532 -12.415 1.00 91.38 73 ASP A O 1
ATOM 546 N N . TYR A 1 74 ? 9.314 -8.382 -12.896 1.00 93.38 74 TYR A N 1
ATOM 547 C CA . TYR A 1 74 ? 8.105 -7.924 -12.225 1.00 93.38 74 TYR A CA 1
ATOM 548 C C . TYR A 1 74 ? 6.981 -7.707 -13.230 1.00 93.38 74 TYR A C 1
ATOM 550 O O . TYR A 1 74 ? 7.194 -7.159 -14.305 1.00 93.38 74 TYR A O 1
ATOM 558 N N . TYR A 1 75 ? 5.772 -8.114 -12.869 1.00 94.69 75 TYR A N 1
ATOM 559 C CA . TYR A 1 75 ? 4.576 -8.011 -13.692 1.00 94.69 75 TYR A CA 1
ATOM 560 C C . TYR A 1 75 ? 3.620 -6.993 -13.097 1.00 94.69 75 TYR A C 1
ATOM 562 O O . TYR A 1 75 ? 3.364 -6.982 -11.890 1.00 94.69 75 TYR A O 1
ATOM 570 N N . PHE A 1 76 ? 3.057 -6.154 -13.958 1.00 95.31 76 PHE A N 1
ATOM 571 C CA . PHE A 1 76 ? 1.994 -5.239 -13.577 1.00 95.31 76 PHE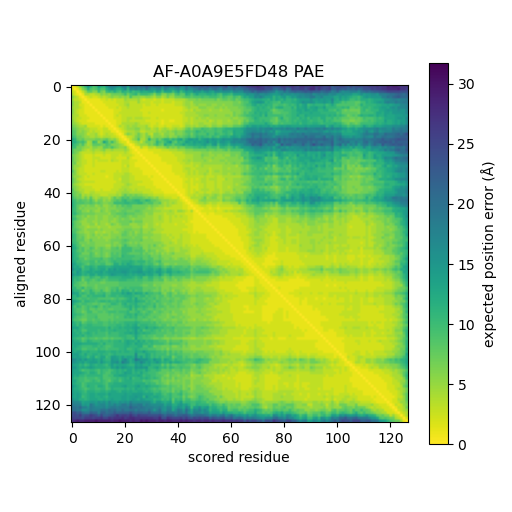 A CA 1
ATOM 572 C C . PHE A 1 76 ? 0.714 -6.014 -13.265 1.00 95.31 76 PHE A C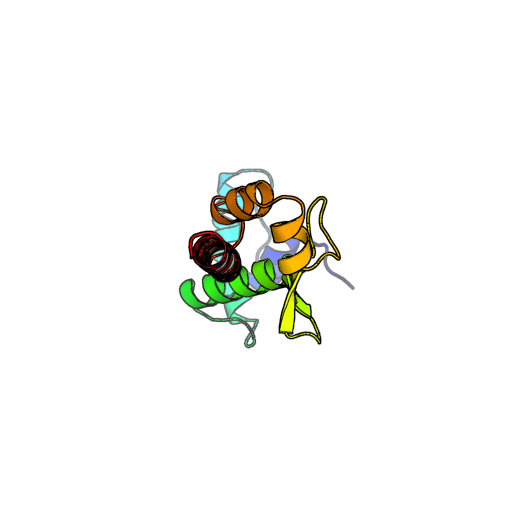 1
ATOM 574 O O . PHE A 1 76 ? 0.297 -6.885 -14.022 1.00 95.31 76 PHE A O 1
ATOM 581 N N . ARG A 1 77 ? 0.039 -5.641 -12.179 1.00 95.25 77 ARG A N 1
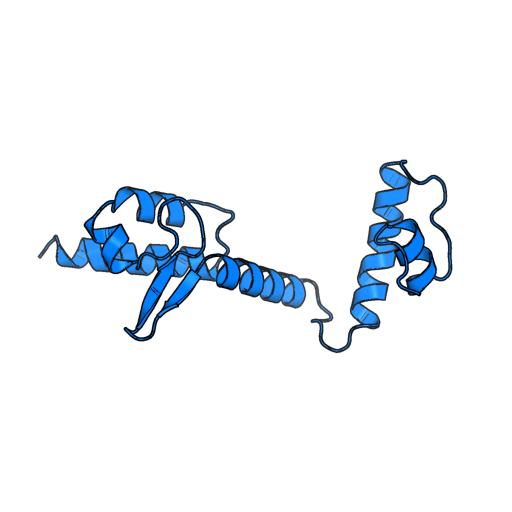ATOM 582 C CA . ARG A 1 77 ? -1.293 -6.145 -11.799 1.00 95.25 77 ARG A CA 1
ATOM 583 C C . ARG A 1 77 ? -2.371 -5.061 -11.861 1.00 95.25 77 ARG A C 1
ATOM 585 O O . ARG A 1 77 ? -3.497 -5.269 -11.418 1.00 95.25 77 ARG A O 1
ATOM 592 N N . PHE A 1 78 ? -2.020 -3.886 -12.383 1.00 93.69 78 PHE A N 1
ATOM 593 C CA . PHE A 1 78 ? -2.897 -2.725 -12.489 1.00 93.69 78 PHE A CA 1
ATOM 594 C C . PHE A 1 78 ? -2.689 -1.990 -13.814 1.00 93.69 78 PHE A C 1
ATOM 596 O O . PHE A 1 78 ? -1.689 -2.179 -14.506 1.00 93.69 78 PHE A O 1
ATOM 603 N N . GLY A 1 79 ? -3.621 -1.085 -14.118 1.00 92.88 79 GLY A N 1
ATOM 604 C CA . GLY A 1 79 ? -3.510 -0.171 -15.249 1.00 92.88 79 GLY A CA 1
ATOM 605 C C . GLY A 1 79 ? -3.578 -0.864 -16.612 1.00 92.88 79 GLY A C 1
ATOM 606 O O . GLY A 1 79 ? -3.859 -2.056 -16.721 1.00 92.88 79 GLY A O 1
ATOM 607 N N . LYS A 1 80 ? -3.315 -0.089 -17.672 1.00 95.00 80 LYS A N 1
ATOM 608 C CA . LYS A 1 80 ? -3.404 -0.549 -19.071 1.00 95.00 80 LYS A CA 1
ATOM 609 C C . LYS A 1 80 ? -2.410 -1.658 -19.435 1.00 95.00 80 LYS A C 1
ATOM 611 O O . LYS A 1 80 ? -2.628 -2.366 -20.409 1.00 95.00 80 LYS A O 1
ATOM 616 N N . HIS A 1 81 ? -1.337 -1.796 -18.658 1.00 96.00 81 HIS A N 1
ATOM 617 C CA . HIS A 1 81 ? -0.281 -2.785 -18.875 1.00 96.00 81 HIS A CA 1
ATOM 618 C C . HIS A 1 81 ? -0.384 -3.984 -17.924 1.00 96.00 81 HIS A C 1
ATOM 620 O O . HIS A 1 81 ? 0.563 -4.754 -17.815 1.00 96.00 81 HIS A O 1
ATOM 626 N N . SER A 1 82 ? -1.521 -4.165 -17.239 1.00 96.31 82 SER A N 1
ATOM 627 C CA . SER A 1 82 ? -1.759 -5.336 -16.388 1.00 96.31 82 SER A CA 1
ATOM 628 C C . SER A 1 82 ? -1.503 -6.644 -17.148 1.00 96.31 82 SER A C 1
ATOM 630 O O . SER A 1 82 ? -1.946 -6.808 -18.285 1.00 96.31 82 SER A O 1
ATOM 632 N N . GLY A 1 83 ? -0.773 -7.564 -16.520 1.00 95.25 83 GLY A N 1
ATOM 633 C CA . GLY A 1 83 ? -0.332 -8.831 -17.101 1.00 95.25 83 GLY A CA 1
ATOM 634 C C . GLY A 1 83 ? 0.975 -8.759 -17.897 1.00 95.25 83 GLY A C 1
ATOM 635 O O . GLY A 1 83 ? 1.502 -9.809 -18.249 1.00 95.25 83 GLY A O 1
ATOM 636 N N . ARG A 1 84 ? 1.524 -7.565 -18.154 1.00 96.06 84 ARG A N 1
ATOM 637 C CA . ARG A 1 84 ? 2.813 -7.393 -18.845 1.00 96.06 84 ARG A CA 1
ATOM 638 C C . ARG A 1 84 ? 3.966 -7.269 -17.861 1.00 96.06 84 ARG A C 1
ATOM 640 O O . ARG A 1 84 ? 3.782 -6.806 -16.731 1.00 96.06 84 ARG A O 1
ATOM 647 N N . SER A 1 85 ? 5.157 -7.647 -18.311 1.00 94.81 85 SER A N 1
ATOM 648 C CA . SER A 1 85 ? 6.377 -7.551 -17.510 1.00 94.81 85 SER A CA 1
ATOM 649 C C . SER A 1 85 ? 6.979 -6.139 -17.554 1.00 94.81 85 SER A C 1
ATOM 651 O O . SER A 1 85 ? 6.729 -5.355 -18.475 1.00 94.81 85 SER A O 1
ATOM 653 N N . PHE A 1 86 ? 7.807 -5.795 -16.570 1.00 93.69 86 PHE A N 1
ATOM 654 C CA . PHE A 1 86 ? 8.517 -4.520 -16.522 1.00 93.69 86 PHE A CA 1
ATOM 655 C C . PHE A 1 86 ? 9.453 -4.379 -17.718 1.00 93.69 86 PHE A C 1
ATOM 657 O O . PHE A 1 86 ? 9.495 -3.304 -18.310 1.00 93.69 86 PHE A O 1
ATOM 664 N N . LYS A 1 87 ? 10.163 -5.445 -18.115 1.00 92.44 87 LYS A N 1
ATOM 665 C CA . LYS A 1 87 ? 10.996 -5.443 -19.330 1.00 92.44 87 LYS A CA 1
ATOM 666 C C . LYS A 1 87 ? 10.173 -5.137 -20.579 1.00 92.44 87 LYS A C 1
ATOM 668 O O . LYS A 1 87 ? 10.597 -4.306 -21.379 1.00 92.44 87 LYS A O 1
ATOM 673 N N . GLU A 1 88 ? 9.010 -5.771 -20.732 1.00 94.06 88 GLU A N 1
ATOM 674 C CA . GLU A 1 88 ? 8.132 -5.558 -21.886 1.00 94.06 88 GLU A CA 1
ATOM 675 C C . GLU A 1 88 ? 7.658 -4.100 -21.955 1.00 94.06 88 GLU A C 1
ATOM 677 O O . GLU A 1 88 ? 7.837 -3.423 -22.967 1.00 94.06 88 GLU A O 1
ATOM 682 N N . VAL A 1 89 ? 7.113 -3.578 -20.854 1.00 94.75 89 VAL A N 1
ATOM 683 C CA . VAL A 1 89 ? 6.582 -2.209 -20.803 1.00 94.75 89 VAL A CA 1
ATOM 684 C C . VAL A 1 89 ? 7.692 -1.172 -20.938 1.00 94.75 89 VAL A C 1
ATOM 686 O O . VAL A 1 89 ? 7.491 -0.144 -21.573 1.00 94.75 89 VAL A O 1
ATOM 689 N N . LEU A 1 90 ? 8.879 -1.433 -20.393 1.00 91.94 90 LEU A N 1
ATOM 690 C CA . LEU A 1 90 ? 10.026 -0.542 -20.534 1.00 91.94 90 LEU A CA 1
ATOM 691 C C . LEU A 1 90 ? 10.556 -0.495 -21.972 1.00 91.94 90 LEU A C 1
ATOM 693 O O . LEU A 1 90 ? 11.047 0.550 -22.380 1.00 91.94 90 LEU A O 1
ATOM 697 N N . ALA A 1 91 ? 10.439 -1.582 -22.740 1.00 91.31 91 ALA A N 1
ATOM 698 C CA . ALA A 1 91 ? 10.784 -1.597 -24.161 1.00 91.31 91 ALA A CA 1
ATOM 699 C C . ALA A 1 91 ? 9.715 -0.917 -25.035 1.00 91.31 91 ALA A C 1
ATOM 701 O O . ALA A 1 91 ? 10.056 -0.221 -25.988 1.00 91.31 91 ALA A O 1
ATOM 702 N N . LEU A 1 92 ? 8.432 -1.103 -24.708 1.00 93.38 92 LEU A N 1
ATOM 703 C CA . LEU A 1 92 ? 7.307 -0.564 -25.480 1.00 93.38 92 LEU A CA 1
ATOM 704 C C . LEU A 1 92 ? 7.007 0.909 -25.173 1.00 93.38 92 LEU A C 1
ATOM 706 O O . LEU A 1 92 ? 6.735 1.692 -26.078 1.00 93.38 92 LEU A O 1
ATOM 710 N N . GLU A 1 93 ? 7.015 1.287 -23.895 1.00 93.94 93 GLU A N 1
ATOM 711 C CA . GLU A 1 93 ? 6.596 2.605 -23.414 1.00 93.94 93 GLU A CA 1
ATOM 712 C C . GLU A 1 93 ? 7.413 3.046 -22.173 1.00 93.94 93 GLU A C 1
ATOM 714 O O . GLU A 1 93 ? 6.887 3.112 -21.056 1.00 93.94 93 GLU A O 1
ATOM 719 N N . PRO A 1 94 ? 8.704 3.409 -22.335 1.00 90.75 94 PRO A N 1
ATOM 720 C CA . PRO A 1 94 ? 9.559 3.836 -21.220 1.00 90.75 94 PRO A CA 1
ATOM 721 C C . PRO A 1 94 ? 8.998 5.021 -20.414 1.00 90.75 94 PRO A C 1
ATOM 723 O O . PRO A 1 94 ? 9.249 5.150 -19.213 1.00 90.75 94 PRO A O 1
ATOM 726 N N . SER A 1 95 ? 8.221 5.896 -21.060 1.00 91.00 95 SER A N 1
ATOM 727 C CA . SER A 1 95 ? 7.539 7.022 -20.412 1.00 91.00 95 SER A CA 1
ATOM 728 C C . SER A 1 95 ? 6.511 6.566 -19.374 1.00 91.00 95 SER A C 1
ATOM 730 O O . SER A 1 95 ? 6.357 7.235 -18.352 1.00 91.00 95 SER A O 1
ATOM 732 N N . TYR A 1 96 ? 5.862 5.415 -19.578 1.00 92.69 96 TYR A N 1
ATOM 733 C CA . TYR A 1 96 ? 4.929 4.840 -18.612 1.00 92.69 96 TYR A CA 1
ATOM 734 C C . TYR A 1 96 ? 5.648 4.404 -17.334 1.00 92.69 96 TYR A C 1
ATOM 736 O O . TYR A 1 96 ? 5.192 4.710 -16.236 1.00 92.69 96 TYR A O 1
ATOM 744 N N . MET A 1 97 ? 6.821 3.776 -17.465 1.00 90.94 97 MET A N 1
ATOM 745 C CA . MET A 1 97 ? 7.666 3.409 -16.320 1.00 90.94 97 MET A CA 1
ATOM 746 C C . MET A 1 97 ? 8.100 4.646 -15.525 1.00 90.94 97 MET A C 1
ATOM 748 O O . MET A 1 97 ? 8.057 4.646 -14.294 1.00 90.94 97 MET A O 1
ATOM 752 N N . LYS A 1 98 ? 8.451 5.734 -16.224 1.00 89.75 98 LYS A N 1
ATOM 753 C CA . LYS A 1 98 ? 8.782 7.019 -15.593 1.00 89.75 98 LYS A CA 1
ATOM 754 C C . LYS A 1 98 ? 7.582 7.638 -14.867 1.00 89.75 98 LYS A C 1
ATOM 756 O O . LYS A 1 98 ? 7.752 8.132 -13.756 1.00 89.75 98 LYS A O 1
ATOM 761 N N . TRP A 1 99 ? 6.391 7.604 -15.470 1.00 92.00 99 TRP A N 1
ATOM 762 C CA . TRP A 1 99 ? 5.154 8.068 -14.832 1.00 92.00 99 TRP A CA 1
ATOM 763 C C . TRP A 1 99 ? 4.850 7.264 -13.565 1.00 92.00 99 TRP A C 1
ATOM 765 O O . TRP A 1 99 ? 4.601 7.862 -12.521 1.00 92.00 99 TRP A O 1
ATOM 775 N N . CYS A 1 100 ? 4.946 5.932 -13.627 1.00 91.56 100 CYS A N 1
ATOM 776 C CA . CYS A 1 100 ? 4.767 5.052 -12.472 1.00 91.56 100 CYS A CA 1
ATOM 777 C C . CYS A 1 100 ? 5.725 5.407 -11.324 1.00 91.56 100 CYS A C 1
ATOM 779 O O . CYS A 1 100 ? 5.289 5.512 -10.182 1.00 91.56 100 CYS A O 1
ATOM 781 N N . ALA A 1 101 ? 7.004 5.657 -11.624 1.00 88.56 101 ALA A N 1
ATOM 782 C CA . ALA A 1 101 ? 8.011 6.040 -10.631 1.00 88.56 101 ALA A CA 1
ATOM 783 C C . ALA A 1 101 ? 7.755 7.407 -9.962 1.00 88.56 101 ALA A C 1
ATOM 785 O O . ALA A 1 101 ? 8.362 7.695 -8.930 1.00 88.56 101 ALA A O 1
ATOM 786 N N . SER A 1 102 ? 6.897 8.256 -10.539 1.00 89.00 102 SER A N 1
ATOM 787 C CA . SER A 1 102 ? 6.548 9.571 -9.990 1.00 89.00 102 SER A CA 1
ATOM 788 C C . SER A 1 102 ? 5.191 9.605 -9.282 1.00 89.00 102 SER A C 1
ATOM 790 O O . SER A 1 102 ? 4.778 10.672 -8.837 1.00 89.00 102 SER A O 1
ATOM 792 N N . GLN A 1 103 ? 4.457 8.489 -9.227 1.00 89.69 103 GLN A N 1
ATOM 793 C CA . GLN A 1 103 ? 3.136 8.446 -8.602 1.00 89.69 103 GLN A CA 1
ATOM 794 C C . GLN A 1 103 ? 3.247 8.193 -7.094 1.00 89.69 103 GLN A C 1
ATOM 796 O O . GLN A 1 103 ? 3.697 7.130 -6.673 1.00 89.69 103 GLN A O 1
ATOM 801 N N . GLU A 1 104 ? 2.731 9.114 -6.278 1.00 80.25 104 GLU A N 1
ATOM 802 C CA . GLU A 1 104 ? 2.749 9.000 -4.808 1.00 80.25 104 GLU A CA 1
ATOM 803 C C . GLU A 1 104 ? 1.998 7.763 -4.290 1.00 80.25 104 GLU A C 1
ATOM 805 O O . GLU A 1 104 ? 2.388 7.146 -3.302 1.00 80.25 104 GLU A O 1
ATOM 810 N N . GLY A 1 105 ? 0.945 7.339 -4.994 1.00 81.38 105 GLY A N 1
ATOM 811 C CA . GLY A 1 105 ? 0.113 6.217 -4.568 1.00 81.38 105 GLY A CA 1
ATOM 812 C C . GLY A 1 105 ? 0.714 4.832 -4.809 1.00 81.38 105 GLY A C 1
ATOM 813 O O . GLY A 1 105 ? 0.049 3.849 -4.493 1.00 81.38 105 GLY A O 1
ATOM 814 N N . MET A 1 106 ? 1.896 4.691 -5.423 1.00 85.25 106 MET A N 1
ATOM 815 C CA . MET A 1 106 ? 2.451 3.377 -5.803 1.00 85.25 106 MET A CA 1
ATOM 816 C C . MET A 1 106 ? 2.917 2.523 -4.629 1.00 85.25 106 MET A C 1
ATOM 818 O O . MET A 1 106 ? 2.991 1.308 -4.781 1.00 85.25 106 MET A O 1
ATOM 822 N N . GLY A 1 107 ? 3.130 3.129 -3.466 1.00 84.25 107 GLY A N 1
ATOM 823 C CA . GLY A 1 107 ? 3.809 2.483 -2.354 1.00 84.25 107 GLY A CA 1
ATOM 824 C C . GLY A 1 107 ? 5.322 2.573 -2.525 1.00 84.25 107 GLY A C 1
ATOM 825 O O . GLY A 1 107 ? 5.840 2.705 -3.643 1.00 84.25 107 GLY A O 1
ATOM 826 N N . LYS A 1 108 ? 6.047 2.549 -1.409 1.00 85.06 108 LYS A N 1
ATOM 827 C CA . LYS A 1 108 ? 7.496 2.789 -1.391 1.00 85.06 108 LYS A CA 1
ATOM 828 C C . LYS A 1 108 ? 8.228 1.701 -2.165 1.00 85.06 108 LYS A C 1
ATOM 830 O O . LYS A 1 108 ? 9.017 2.008 -3.056 1.00 85.06 108 LYS A O 1
ATOM 835 N N . ARG A 1 109 ? 7.905 0.435 -1.883 1.00 86.31 109 ARG A N 1
ATOM 836 C CA . ARG A 1 109 ? 8.547 -0.721 -2.526 1.00 86.31 109 ARG A CA 1
ATOM 837 C C . ARG A 1 109 ? 8.399 -0.689 -4.047 1.00 86.31 109 ARG A C 1
ATOM 839 O O . ARG A 1 109 ? 9.384 -0.817 -4.766 1.00 86.31 109 ARG A O 1
ATOM 846 N N . VAL A 1 110 ? 7.181 -0.497 -4.546 1.00 89.19 110 VAL A N 1
ATOM 847 C CA . VAL A 1 110 ? 6.900 -0.490 -5.991 1.00 89.19 110 VAL A CA 1
ATOM 848 C C . VAL A 1 110 ? 7.532 0.716 -6.685 1.00 89.19 110 VAL A C 1
ATOM 850 O O . VAL A 1 110 ? 8.084 0.574 -7.775 1.00 89.19 110 VAL A O 1
ATOM 853 N N . THR A 1 111 ? 7.508 1.889 -6.050 1.00 90.19 111 THR A N 1
ATOM 854 C CA . THR A 1 111 ? 8.181 3.088 -6.569 1.00 90.19 111 THR A CA 1
ATOM 855 C C . THR A 1 111 ? 9.677 2.845 -6.775 1.00 90.19 111 THR A C 1
ATOM 857 O O . THR A 1 111 ? 10.212 3.179 -7.834 1.00 90.19 111 THR A O 1
ATOM 860 N N . GLU A 1 112 ? 10.351 2.227 -5.802 1.00 88.94 112 GLU A N 1
ATOM 861 C CA . GLU A 1 112 ? 11.776 1.902 -5.922 1.00 88.94 112 GLU A CA 1
ATOM 862 C C . GLU A 1 112 ? 12.042 0.859 -7.014 1.00 88.94 112 GLU A C 1
ATOM 864 O O . GLU A 1 112 ? 12.950 1.054 -7.821 1.00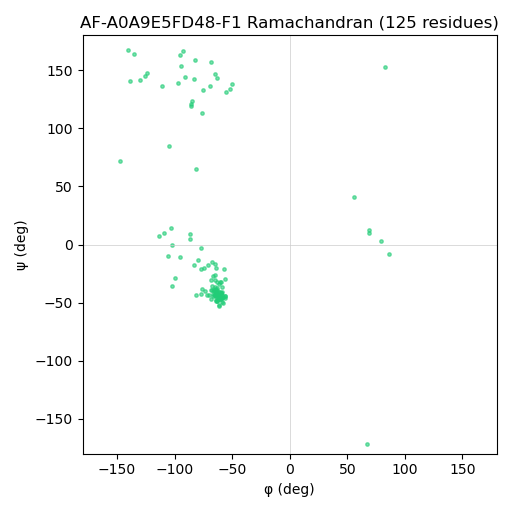 88.94 112 GLU A O 1
ATOM 869 N N . LEU A 1 113 ? 11.196 -0.172 -7.145 1.00 89.88 113 LEU A N 1
ATOM 870 C CA . LEU A 1 113 ? 11.296 -1.130 -8.256 1.00 89.88 113 LEU A CA 1
ATOM 871 C C . LEU A 1 113 ? 11.244 -0.430 -9.624 1.00 89.88 113 LEU A C 1
ATOM 873 O O . LEU A 1 113 ? 12.062 -0.725 -10.500 1.00 89.88 113 LEU A O 1
ATOM 877 N N . PHE A 1 114 ? 10.332 0.531 -9.809 1.00 90.06 114 PHE A N 1
ATOM 878 C CA . PHE A 1 114 ? 10.247 1.301 -11.053 1.00 90.06 114 PHE A CA 1
ATOM 879 C C . PHE A 1 114 ? 11.491 2.157 -11.303 1.00 90.06 114 PHE A C 1
ATOM 881 O O . PHE A 1 114 ? 12.003 2.176 -12.426 1.00 90.06 114 PHE A O 1
ATOM 888 N N . LYS A 1 115 ? 12.006 2.841 -10.274 1.00 88.69 115 LYS A N 1
ATOM 889 C CA . LYS A 1 115 ? 13.227 3.655 -10.387 1.00 88.69 115 LYS A CA 1
ATOM 890 C C . LYS A 1 115 ? 14.436 2.805 -10.765 1.00 88.69 115 LYS A C 1
ATOM 892 O O . LYS A 1 115 ? 15.160 3.171 -11.692 1.00 88.69 115 LYS A O 1
ATOM 897 N N . THR A 1 116 ? 14.633 1.663 -10.103 1.00 87.94 116 THR A N 1
ATOM 898 C CA . THR A 1 116 ? 15.734 0.736 -10.395 1.00 87.94 116 THR A CA 1
ATOM 899 C C . THR A 1 116 ? 15.629 0.180 -11.813 1.00 87.94 116 THR A C 1
ATOM 901 O O . THR A 1 116 ? 16.611 0.212 -12.558 1.00 87.94 116 THR A O 1
ATOM 904 N N . ALA A 1 117 ? 14.442 -0.275 -12.225 1.00 85.19 117 ALA A N 1
ATOM 905 C CA . ALA A 1 117 ? 14.221 -0.789 -13.575 1.00 85.19 117 ALA A CA 1
ATOM 906 C C . ALA A 1 117 ? 14.529 0.271 -14.648 1.00 85.19 117 ALA A C 1
ATOM 908 O O . ALA A 1 117 ? 15.257 -0.002 -15.606 1.00 85.19 117 ALA A O 1
ATOM 909 N N . TYR A 1 118 ? 14.042 1.501 -14.457 1.00 84.75 118 TYR A N 1
ATOM 910 C CA . TYR A 1 118 ? 14.260 2.606 -15.388 1.00 84.75 118 TYR A CA 1
ATOM 911 C C . TYR A 1 118 ? 15.735 3.043 -15.461 1.00 84.75 118 TYR A C 1
ATOM 913 O O . TYR A 1 118 ? 16.274 3.226 -16.556 1.00 84.75 118 TYR A O 1
ATOM 921 N N . ALA A 1 119 ? 16.419 3.168 -14.317 1.00 85.88 119 ALA A N 1
ATOM 922 C CA . ALA A 1 119 ? 17.837 3.530 -14.264 1.00 85.88 119 ALA A CA 1
ATOM 923 C C . ALA A 1 119 ? 18.725 2.493 -14.977 1.00 85.88 119 ALA A C 1
ATOM 925 O O . ALA A 1 119 ? 19.576 2.859 -15.790 1.00 85.88 119 ALA A O 1
ATOM 926 N N . ASN A 1 120 ? 18.469 1.199 -14.750 1.00 82.56 120 ASN A N 1
ATOM 927 C CA . ASN A 1 120 ? 19.196 0.107 -15.401 1.00 82.56 120 ASN A CA 1
ATOM 928 C C . ASN A 1 120 ? 19.034 0.111 -16.928 1.00 82.56 120 ASN A C 1
ATOM 930 O O . ASN A 1 120 ? 19.967 -0.242 -17.647 1.00 82.56 120 ASN A O 1
ATOM 934 N N . HIS A 1 121 ? 17.870 0.511 -17.441 1.00 78.69 121 HIS A N 1
ATOM 935 C CA . HIS A 1 121 ? 17.651 0.636 -18.882 1.00 78.69 121 HIS A CA 1
ATOM 936 C C . HIS A 1 121 ? 18.386 1.834 -19.482 1.00 78.69 121 HIS A C 1
ATOM 938 O O . HIS A 1 121 ? 19.037 1.687 -20.514 1.00 78.69 121 HIS A O 1
ATOM 944 N N . LYS A 1 122 ? 18.352 2.998 -18.820 1.00 77.56 122 LYS A N 1
ATOM 945 C CA . LYS A 1 122 ? 19.074 4.191 -19.287 1.00 77.56 122 LYS A CA 1
ATOM 946 C C . LYS A 1 122 ? 20.583 3.938 -19.402 1.00 77.56 122 LYS A C 1
ATOM 948 O O . LYS A 1 122 ? 21.189 4.346 -20.386 1.00 77.56 122 LYS A O 1
ATOM 953 N N . ASN A 1 123 ? 21.166 3.221 -18.441 1.00 77.12 123 ASN A N 1
ATOM 954 C CA . ASN A 1 123 ? 22.594 2.889 -18.449 1.00 77.12 123 ASN A CA 1
ATOM 955 C C . ASN A 1 123 ? 22.992 1.938 -19.594 1.00 77.12 123 ASN A C 1
ATOM 957 O O . ASN A 1 123 ? 24.132 1.983 -20.038 1.00 77.12 123 ASN A O 1
ATOM 961 N N . ARG A 1 124 ? 22.07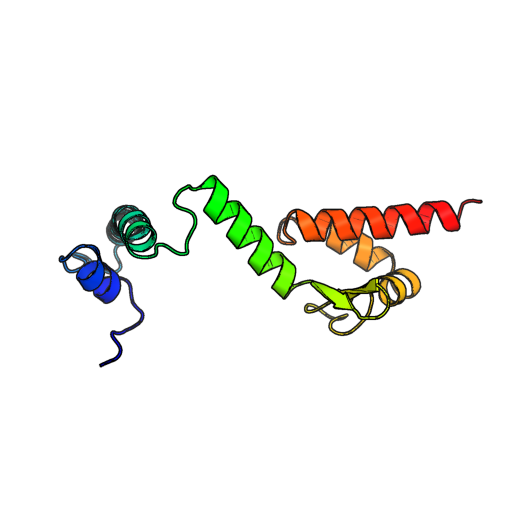0 1.102 -20.094 1.00 71.12 124 ARG A N 1
ATOM 962 C CA . ARG A 1 124 ? 22.318 0.169 -21.213 1.00 71.12 124 ARG A CA 1
ATOM 963 C C . ARG A 1 124 ? 22.177 0.797 -22.603 1.00 71.12 124 ARG A C 1
ATOM 965 O O . ARG A 1 124 ? 22.630 0.200 -23.564 1.00 71.12 124 ARG A O 1
ATOM 972 N N . GLN A 1 125 ? 21.525 1.953 -22.712 1.00 60.78 125 GLN A N 1
ATOM 973 C CA . GLN A 1 125 ? 21.327 2.682 -23.977 1.00 60.78 125 GLN A CA 1
ATOM 974 C C . GLN A 1 125 ? 22.392 3.772 -24.207 1.00 60.78 125 GLN A C 1
ATOM 976 O O . GLN A 1 125 ? 22.428 4.379 -25.272 1.00 60.78 125 GLN A O 1
ATOM 981 N N . GLY A 1 126 ? 23.206 4.076 -23.188 1.00 56.56 126 GLY A N 1
ATOM 982 C CA . GLY A 1 126 ? 24.197 5.159 -23.199 1.00 56.56 126 GLY A CA 1
ATOM 983 C C . GLY A 1 126 ? 25.659 4.706 -23.253 1.00 56.56 126 GLY A C 1
ATOM 984 O O . GLY A 1 126 ? 26.534 5.542 -23.040 1.00 56.56 126 GLY A O 1
ATOM 985 N N . GLY A 1 127 ? 25.915 3.417 -23.485 1.00 42.41 127 GLY A N 1
ATOM 986 C CA . GLY A 1 127 ? 27.237 2.840 -23.748 1.00 42.41 127 GLY A CA 1
ATOM 987 C C . GLY A 1 127 ? 27.200 2.050 -25.043 1.00 42.41 127 GLY A C 1
ATOM 988 O O . GLY A 1 127 ? 28.237 2.044 -25.736 1.00 42.41 127 GLY A O 1
#

Mean predicted aligned error: 7.38 Å

Nearest PDB structures (foldseek):
  6a47-assembly1_A  TM=8.112E-01  e=4.908E+00  Mus musculus
  6vdd-assembly1_A  TM=4.429E-01  e=1.293E+00  Mycolicibacterium smegmatis
  7qy5-assembly1_B  TM=3.126E-01  e=5.215E+00  Schizosaccharomyces pombe

Sequence (127 aa):
HIAPRNLTAASLQYLGKPLENAHDALADSRCVMDLLPAMIQTENALPQTMAGLAELTDQILSERKVSEGPDGDYYFRFGKHSGRSFKEVLALEPSYMKWCASQEGMGKRVTELFKTAYANHKNRQGG

Radius of gyration: 20.9 Å; Cα contacts (8 Å, |Δi|>4): 125; chains: 1; bounding box: 53×32×49 Å

pLDDT: mean 87.28, std 8.23, range [42.41, 96.31]

Secondary structure (DSSP, 8-state):
-PPPSSHHHHHHHHHSS--TTTT-HHHHHHHHHHHHHHHHHH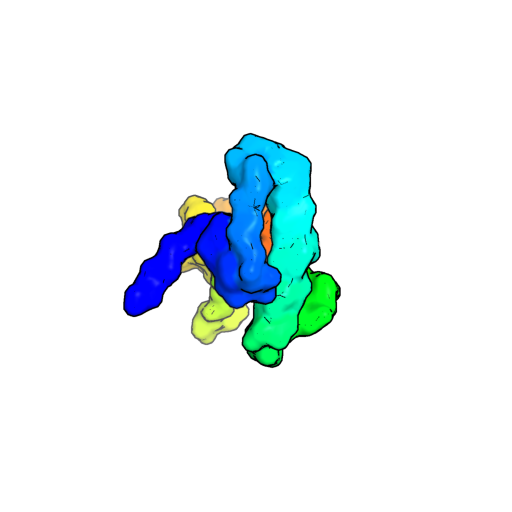-TTS-SSHHHHHHHHHHHHHHHHEEE-TTS-EEE-SSTTTT-BHHHHHHH-HHHHHHHHT-GGG-HHHHHHHHHHHHHHHHHH--

Solvent-accessible surface area (backbone atoms only — not comparable to full-atom values): 7338 Å² total; per-residue (Å²): 134,84,77,66,97,46,70,46,51,48,30,35,73,63,68,72,40,74,60,66,63,73,93,35,71,66,47,50,52,52,51,50,64,60,42,52,60,43,54,42,72,73,34,83,88,49,57,90,41,74,68,48,43,50,50,52,50,37,48,56,53,22,60,57,38,39,44,81,43,98,85,78,44,44,25,32,58,44,76,99,53,44,80,37,39,50,71,56,43,47,72,75,41,49,67,56,46,53,51,51,43,69,43,84,86,42,29,69,70,44,24,50,53,34,45,53,54,53,52,58,50,54,62,69,76,73,114